Protein AF-A0A8T5J6I6-F1 (afdb_monomer)

Sequence (85 aa):
MIPVSLYGADEAELDRFFSVLPELVSNAYEDRPYQETLFSISGDNVIRHIEIADAWAKQTPFAWPEDVLMEVDMAIQTVKYPDVG

Structure (mmCIF, N/CA/C/O backbone):
data_AF-A0A8T5J6I6-F1
#
_entry.id   AF-A0A8T5J6I6-F1
#
loop_
_atom_site.group_PDB
_atom_site.id
_atom_site.type_symbol
_atom_site.label_atom_id
_atom_site.label_alt_id
_atom_site.label_comp_id
_atom_site.label_asym_id
_atom_site.label_entity_id
_atom_site.label_seq_id
_atom_site.pdbx_PDB_ins_code
_atom_site.Cartn_x
_atom_site.Cartn_y
_atom_site.Cartn_z
_atom_site.occupancy
_atom_site.B_iso_or_equiv
_atom_site.auth_seq_id
_atom_site.auth_comp_id
_atom_site.auth_asym_id
_atom_site.auth_atom_id
_atom_site.pdbx_PDB_model_num
ATOM 1 N N . MET A 1 1 ? 29.863 -1.442 -18.417 1.00 53.09 1 MET A N 1
ATOM 2 C CA . MET A 1 1 ? 28.582 -2.012 -17.952 1.00 53.09 1 MET A CA 1
ATOM 3 C C . MET A 1 1 ? 28.892 -3.416 -17.460 1.00 53.09 1 MET A C 1
ATOM 5 O O . MET A 1 1 ? 29.542 -4.141 -18.202 1.00 53.09 1 MET A O 1
ATOM 9 N N . ILE A 1 2 ? 28.587 -3.745 -16.203 1.00 54.16 2 ILE A N 1
ATOM 10 C CA . ILE A 1 2 ? 28.832 -5.091 -15.656 1.00 54.16 2 ILE A CA 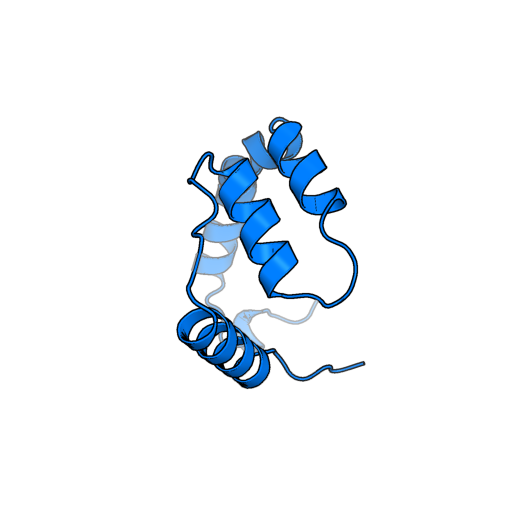1
ATOM 11 C C . ILE A 1 2 ? 27.688 -6.006 -16.131 1.00 54.16 2 ILE A C 1
ATOM 13 O O . ILE A 1 2 ? 26.542 -5.561 -16.068 1.00 54.16 2 ILE A O 1
ATOM 17 N N . PRO A 1 3 ? 27.960 -7.232 -16.618 1.00 64.44 3 PRO A N 1
ATOM 18 C CA . PRO A 1 3 ? 26.917 -8.155 -17.067 1.00 64.44 3 PRO A CA 1
ATOM 19 C C . PRO A 1 3 ? 25.940 -8.504 -15.940 1.00 64.44 3 PRO A C 1
ATOM 21 O O . PRO A 1 3 ? 26.362 -8.926 -14.863 1.00 64.44 3 PRO A O 1
ATOM 24 N N . VAL A 1 4 ? 24.637 -8.357 -16.194 1.00 60.72 4 VAL A N 1
ATOM 25 C CA . VAL A 1 4 ? 23.572 -8.598 -15.199 1.00 60.72 4 VAL A CA 1
ATOM 26 C C . VAL A 1 4 ? 23.506 -10.075 -14.779 1.00 60.72 4 VAL A C 1
ATOM 28 O O . VAL A 1 4 ? 23.134 -10.396 -13.652 1.00 60.72 4 VAL A O 1
ATOM 31 N N . SER A 1 5 ? 23.998 -10.968 -15.637 1.00 61.06 5 SER A N 1
ATOM 32 C CA . SER A 1 5 ? 24.164 -12.399 -15.370 1.00 61.06 5 SER A CA 1
ATOM 33 C C . SER A 1 5 ? 25.042 -12.712 -14.151 1.00 61.06 5 SER A C 1
ATOM 35 O O . SER A 1 5 ? 24.857 -13.747 -13.514 1.00 61.06 5 SER A O 1
ATOM 37 N N . LEU A 1 6 ? 25.949 -11.807 -13.756 1.00 63.28 6 LEU A N 1
ATOM 38 C CA . LEU A 1 6 ? 26.757 -11.955 -12.537 1.00 63.28 6 LEU A CA 1
ATOM 39 C C . LEU A 1 6 ? 25.945 -11.787 -11.242 1.00 63.28 6 LEU A C 1
ATOM 41 O O . LEU A 1 6 ? 26.424 -12.174 -10.179 1.00 63.28 6 LEU A O 1
ATOM 45 N N . TYR A 1 7 ? 24.725 -11.254 -11.326 1.00 69.38 7 TYR A N 1
ATOM 46 C CA . TYR A 1 7 ? 23.797 -11.098 -10.201 1.00 69.38 7 TYR A CA 1
ATOM 47 C C . TYR A 1 7 ? 22.726 -12.199 -10.153 1.00 69.38 7 TYR A C 1
ATOM 49 O O . TYR A 1 7 ? 21.794 -12.113 -9.359 1.00 69.38 7 TYR A O 1
ATOM 57 N N . GLY A 1 8 ? 22.849 -13.239 -10.988 1.00 70.94 8 GLY A N 1
ATOM 58 C CA . GLY A 1 8 ? 21.911 -14.365 -11.022 1.00 70.94 8 GLY A CA 1
ATOM 59 C C . GLY A 1 8 ? 20.588 -14.075 -11.735 1.00 70.94 8 GLY A C 1
ATOM 60 O O . GLY A 1 8 ? 19.661 -14.869 -11.613 1.00 70.94 8 GLY A O 1
ATOM 61 N N . ALA A 1 9 ? 20.491 -12.965 -12.472 1.00 69.25 9 ALA A N 1
ATOM 62 C CA . ALA A 1 9 ? 19.318 -12.650 -13.279 1.00 69.25 9 ALA A CA 1
ATOM 63 C C . ALA A 1 9 ? 19.467 -13.203 -14.706 1.00 69.25 9 ALA A C 1
ATOM 65 O O . ALA A 1 9 ? 20.529 -13.066 -15.323 1.00 69.25 9 ALA A O 1
ATOM 66 N N . ASP A 1 10 ? 18.401 -13.816 -15.224 1.00 80.94 10 ASP A N 1
ATOM 67 C CA . ASP A 1 10 ? 18.327 -14.284 -16.608 1.00 80.94 10 ASP A CA 1
ATOM 68 C C . ASP A 1 10 ? 18.175 -13.080 -17.549 1.00 80.94 10 ASP A C 1
ATOM 70 O O . ASP A 1 10 ? 17.217 -12.313 -17.461 1.00 80.94 10 ASP A O 1
ATOM 74 N N . GLU A 1 11 ? 19.145 -12.907 -18.446 1.00 79.00 11 GLU A N 1
ATOM 75 C CA . GLU A 1 11 ? 19.218 -11.780 -19.378 1.00 79.00 11 GLU A CA 1
ATOM 76 C C . GLU A 1 11 ? 18.013 -11.732 -20.331 1.00 79.00 11 GLU A C 1
ATOM 78 O O . GLU A 1 11 ? 17.506 -10.653 -20.631 1.00 79.00 11 GLU A O 1
ATOM 83 N N . ALA A 1 12 ? 17.484 -12.889 -20.739 1.00 82.62 12 ALA A N 1
ATOM 84 C CA . ALA A 1 12 ? 16.319 -12.969 -21.613 1.00 82.62 12 ALA A CA 1
ATOM 85 C C . ALA A 1 12 ? 15.007 -12.670 -20.872 1.00 82.62 12 ALA A C 1
ATOM 87 O O . ALA A 1 12 ? 14.072 -12.136 -21.477 1.00 82.62 12 ALA A O 1
ATOM 88 N N . GLU A 1 13 ? 14.910 -13.006 -19.583 1.00 79.38 13 GLU A N 1
ATOM 89 C CA . GLU A 1 13 ? 13.779 -12.579 -18.748 1.00 79.38 13 GLU A CA 1
ATOM 90 C C . GLU A 1 13 ? 13.835 -11.082 -18.457 1.00 79.38 13 GLU A C 1
ATOM 92 O O . GLU A 1 13 ? 12.801 -10.413 -18.506 1.00 79.38 13 GLU A O 1
ATOM 97 N N . LEU A 1 14 ? 15.034 -10.545 -18.224 1.00 79.81 14 LEU A N 1
ATOM 98 C CA . LEU A 1 14 ? 15.255 -9.120 -18.001 1.00 79.81 14 LEU A CA 1
ATOM 99 C C . LEU A 1 14 ? 14.856 -8.297 -19.230 1.00 79.81 14 LEU A C 1
ATOM 101 O O . LEU A 1 14 ? 14.102 -7.334 -19.105 1.00 79.81 14 LEU A O 1
ATOM 105 N N . ASP A 1 15 ? 15.310 -8.701 -20.418 1.00 81.75 15 ASP A N 1
ATOM 106 C CA . ASP A 1 15 ? 14.968 -8.028 -21.674 1.00 81.75 15 ASP A CA 1
ATOM 107 C C . ASP A 1 15 ? 13.463 -8.085 -21.945 1.00 81.75 15 ASP A C 1
ATOM 109 O O . ASP A 1 15 ? 12.859 -7.081 -22.333 1.00 81.75 15 ASP A O 1
ATOM 113 N N . ARG A 1 16 ? 12.817 -9.229 -21.674 1.00 84.62 16 ARG A N 1
ATOM 114 C CA . ARG A 1 16 ? 11.352 -9.316 -21.753 1.00 84.62 16 ARG A CA 1
ATOM 115 C C . ARG A 1 16 ? 10.687 -8.368 -20.773 1.00 84.62 16 ARG A C 1
ATOM 117 O O . ARG A 1 16 ? 9.807 -7.621 -21.193 1.00 84.62 16 ARG A O 1
ATOM 124 N N . PHE A 1 17 ? 11.107 -8.369 -19.512 1.00 80.00 17 PHE A N 1
ATOM 125 C CA . PHE A 1 17 ? 10.572 -7.485 -18.483 1.00 80.00 17 PHE A CA 1
ATOM 126 C C . PHE A 1 17 ? 10.694 -6.013 -18.890 1.00 80.00 17 PHE A C 1
ATOM 128 O O . PHE A 1 17 ? 9.697 -5.296 -18.878 1.00 80.00 17 PHE A O 1
ATOM 13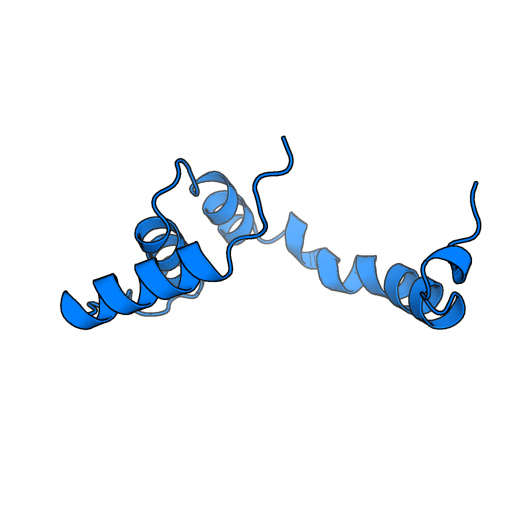5 N N . PHE A 1 18 ? 11.867 -5.572 -19.347 1.00 81.25 18 PHE A N 1
ATOM 136 C CA . PHE A 1 18 ? 12.077 -4.196 -19.802 1.00 81.25 18 PHE A CA 1
ATOM 137 C C . PHE A 1 18 ? 11.312 -3.853 -21.084 1.00 81.25 18 PHE A C 1
ATOM 139 O O . PHE A 1 18 ? 10.940 -2.695 -21.262 1.00 81.25 18 PHE A O 1
ATOM 146 N N . SER A 1 19 ? 11.028 -4.830 -21.951 1.00 85.44 19 SER A N 1
ATOM 147 C CA . SER A 1 19 ? 10.195 -4.616 -23.142 1.00 85.44 19 SER A CA 1
ATOM 148 C C . SER A 1 19 ? 8.718 -4.373 -22.813 1.00 85.44 19 SER A C 1
ATOM 150 O O . SER A 1 19 ? 8.073 -3.581 -23.495 1.00 85.44 19 SER A O 1
ATOM 152 N N . VAL A 1 20 ? 8.196 -5.003 -21.752 1.00 85.31 20 VAL A N 1
ATOM 153 C CA . VAL A 1 20 ? 6.789 -4.864 -21.321 1.00 85.31 20 VAL A CA 1
ATOM 154 C C . VAL A 1 20 ? 6.595 -3.807 -20.233 1.00 85.31 20 VAL A C 1
ATOM 156 O O . VAL A 1 20 ? 5.479 -3.337 -20.019 1.00 85.31 20 VAL A O 1
ATOM 159 N N . LEU A 1 21 ? 7.676 -3.396 -19.562 1.00 77.44 21 LEU A N 1
ATOM 160 C CA . LEU A 1 21 ? 7.665 -2.375 -18.515 1.00 77.44 21 LEU A CA 1
ATOM 161 C C . LEU A 1 21 ? 6.928 -1.092 -18.939 1.00 77.44 21 LEU A C 1
ATOM 163 O O . LEU A 1 21 ? 6.109 -0.631 -18.148 1.00 77.44 21 LEU A O 1
ATOM 167 N N . PRO A 1 22 ? 7.133 -0.525 -20.150 1.00 78.00 22 PRO A N 1
ATOM 168 C CA . PRO A 1 22 ? 6.460 0.705 -20.561 1.00 78.00 22 PRO A CA 1
ATOM 169 C C . PRO A 1 22 ? 4.936 0.580 -20.610 1.00 78.00 22 PRO A C 1
ATOM 171 O O . PRO A 1 22 ? 4.256 1.549 -20.301 1.00 78.00 22 PRO A O 1
ATOM 174 N N . GLU A 1 23 ? 4.402 -0.591 -20.966 1.00 80.69 23 GLU A N 1
ATOM 175 C CA . GLU A 1 23 ? 2.957 -0.861 -20.970 1.00 80.69 23 GLU A CA 1
ATOM 176 C C . GLU A 1 23 ? 2.424 -1.107 -19.554 1.00 80.69 23 GLU A C 1
ATOM 178 O O . GLU A 1 23 ? 1.323 -0.679 -19.222 1.00 80.69 23 GLU A O 1
ATOM 183 N N . LEU A 1 24 ? 3.219 -1.740 -18.685 1.00 71.19 24 LEU A N 1
ATOM 184 C CA . LEU A 1 24 ? 2.869 -1.928 -17.272 1.00 71.19 24 LEU A CA 1
ATOM 185 C C . LEU A 1 24 ? 2.798 -0.605 -16.499 1.00 71.19 24 LEU A C 1
ATOM 187 O O . LEU A 1 24 ? 2.068 -0.514 -15.515 1.00 71.19 24 LEU A O 1
ATOM 191 N N . VAL A 1 25 ? 3.554 0.409 -16.931 1.00 65.38 25 VAL A N 1
ATOM 192 C C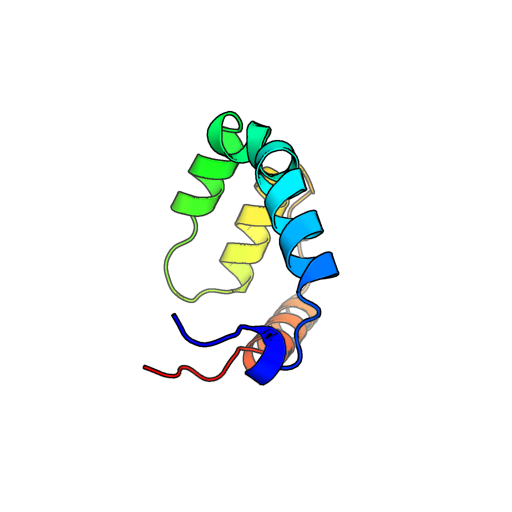A . VAL A 1 25 ? 3.603 1.738 -16.297 1.00 65.38 25 VAL A CA 1
ATOM 193 C C . VAL A 1 25 ? 2.971 2.837 -17.153 1.00 65.38 25 VAL A C 1
ATOM 195 O O . VAL A 1 25 ? 3.035 4.008 -16.779 1.00 65.38 25 VAL A O 1
ATOM 198 N N . SER A 1 26 ? 2.344 2.499 -18.286 1.00 68.00 26 SER A N 1
ATOM 199 C CA . SER A 1 26 ? 1.804 3.493 -19.228 1.00 68.00 26 SER A CA 1
ATOM 200 C C . SER A 1 26 ? 0.704 4.349 -18.601 1.00 68.00 26 SER A C 1
ATOM 202 O O . SER A 1 26 ? 0.553 5.517 -18.936 1.00 68.00 26 SER A O 1
ATOM 204 N N . ASN A 1 27 ? -0.037 3.780 -17.653 1.00 63.75 27 ASN A N 1
ATOM 205 C CA . ASN A 1 27 ? -1.070 4.448 -16.865 1.00 63.75 27 ASN A CA 1
ATOM 206 C C . ASN A 1 27 ? -0.540 5.071 -15.561 1.00 63.75 27 ASN A C 1
ATOM 208 O O . ASN A 1 27 ? -1.234 5.892 -14.968 1.00 63.75 27 ASN A O 1
ATOM 212 N N . ALA A 1 28 ? 0.680 4.745 -15.121 1.00 58.78 28 ALA A N 1
ATOM 213 C CA . ALA A 1 28 ? 1.242 5.248 -13.864 1.00 58.78 28 ALA A CA 1
ATOM 214 C C . ALA A 1 28 ? 1.434 6.775 -13.879 1.00 58.78 28 ALA A C 1
ATOM 216 O O . ALA A 1 28 ? 1.419 7.424 -12.830 1.00 58.78 28 ALA A O 1
ATOM 217 N N . TYR A 1 29 ? 1.589 7.359 -15.075 1.00 58.25 29 TYR A N 1
ATOM 218 C CA . TYR A 1 29 ? 1.682 8.806 -15.244 1.00 58.25 29 TYR A CA 1
ATOM 219 C C . TYR A 1 29 ? 0.340 9.511 -15.498 1.00 58.25 29 TYR A C 1
ATOM 221 O O . TYR A 1 29 ? 0.239 10.719 -15.276 1.00 58.25 29 TYR A O 1
ATOM 229 N N . GLU A 1 30 ? -0.682 8.769 -15.928 1.00 61.72 30 GLU A N 1
ATOM 230 C CA . GLU A 1 30 ? -2.026 9.285 -16.229 1.00 61.72 30 GLU A CA 1
ATOM 231 C C . GLU A 1 30 ? -2.999 9.134 -15.050 1.00 61.72 30 GLU A C 1
ATOM 233 O O . GLU A 1 30 ? -3.981 9.875 -14.957 1.00 61.72 30 GLU A O 1
ATOM 238 N N . ASP A 1 31 ? -2.706 8.238 -14.106 1.00 70.56 31 ASP A N 1
ATOM 239 C CA . ASP A 1 31 ? -3.442 8.091 -12.853 1.00 70.56 31 ASP A CA 1
ATOM 240 C C . ASP A 1 31 ? -3.011 9.180 -11.857 1.00 70.56 31 ASP A C 1
ATOM 242 O O . ASP A 1 31 ? -2.286 8.961 -10.885 1.00 70.56 31 ASP A O 1
ATOM 246 N N . ARG A 1 32 ? -3.439 10.416 -12.144 1.00 72.12 32 ARG A N 1
ATOM 247 C CA . ARG A 1 32 ? -3.254 11.570 -11.254 1.00 72.12 32 ARG A CA 1
ATOM 248 C C . ARG A 1 32 ? -3.706 11.265 -9.812 1.00 72.12 32 ARG A C 1
ATOM 250 O O . ARG A 1 32 ? -2.958 11.625 -8.907 1.00 72.12 32 ARG A O 1
ATOM 257 N N . PRO A 1 33 ? -4.844 10.584 -9.565 1.00 75.81 33 PRO A N 1
ATOM 258 C CA . PRO A 1 33 ? -5.206 10.139 -8.220 1.00 75.81 33 PRO A CA 1
ATOM 259 C C . PRO A 1 33 ? -4.136 9.269 -7.551 1.00 75.81 33 PRO A C 1
ATOM 261 O O . PRO A 1 33 ? -3.783 9.532 -6.407 1.00 75.81 33 PRO A O 1
ATOM 264 N N . TYR A 1 34 ? -3.574 8.283 -8.256 1.00 75.81 34 TYR A N 1
ATOM 265 C CA . TYR A 1 34 ? -2.480 7.453 -7.735 1.00 75.81 34 TYR A CA 1
ATOM 266 C C . TYR A 1 34 ? -1.230 8.271 -7.398 1.00 75.81 34 TYR A C 1
ATOM 268 O O . TYR A 1 34 ? -0.641 8.098 -6.331 1.00 75.81 34 TYR A O 1
ATOM 276 N N . GLN A 1 35 ? -0.850 9.211 -8.264 1.00 75.81 35 GLN A N 1
ATOM 277 C CA . GLN A 1 35 ? 0.282 10.103 -8.000 1.00 75.81 35 GLN A CA 1
ATOM 278 C C . GLN A 1 35 ? 0.057 10.966 -6.759 1.00 75.81 35 GLN A C 1
ATOM 280 O O . GLN A 1 35 ? 0.931 11.054 -5.900 1.00 75.81 35 GLN A O 1
ATOM 285 N N . GLU A 1 36 ? -1.113 11.595 -6.649 1.00 81.06 36 GLU A N 1
ATOM 286 C CA . GLU A 1 36 ? -1.481 12.420 -5.497 1.00 81.06 36 GLU A CA 1
ATOM 287 C C . GLU A 1 36 ? -1.464 11.598 -4.200 1.00 81.06 36 GLU A C 1
ATOM 289 O O . GLU A 1 36 ? -0.954 12.068 -3.181 1.00 81.06 36 GLU A O 1
ATOM 294 N N . THR A 1 37 ? -1.928 10.346 -4.248 1.00 83.94 37 THR A N 1
ATOM 295 C CA . THR A 1 37 ? -1.844 9.397 -3.132 1.00 83.94 37 THR A CA 1
ATOM 296 C C . THR A 1 37 ? -0.395 9.095 -2.756 1.00 83.94 37 THR A C 1
ATOM 298 O O . THR A 1 37 ? -0.050 9.231 -1.582 1.00 83.94 37 THR A O 1
ATOM 301 N N . LEU A 1 38 ? 0.475 8.765 -3.716 1.00 78.38 38 LEU A N 1
ATOM 302 C CA . LEU A 1 38 ? 1.895 8.509 -3.445 1.00 78.38 38 LEU A CA 1
ATOM 303 C C . LEU A 1 38 ? 2.590 9.712 -2.797 1.00 78.38 38 LEU A C 1
ATOM 305 O O . LEU A 1 38 ? 3.329 9.542 -1.832 1.00 78.38 38 LEU A O 1
ATOM 309 N N . PHE A 1 39 ? 2.330 10.930 -3.279 1.00 80.12 39 PHE A N 1
ATOM 310 C CA . PHE A 1 39 ? 2.909 12.147 -2.699 1.00 80.12 39 PHE A CA 1
ATOM 311 C C . PHE A 1 39 ? 2.292 12.540 -1.349 1.00 80.12 39 PHE A C 1
ATOM 313 O O . PHE A 1 39 ? 2.892 13.319 -0.609 1.00 80.12 39 PHE A O 1
ATOM 320 N N . SER A 1 40 ? 1.111 12.018 -1.008 1.00 82.19 40 SER A N 1
ATOM 321 C CA . SER A 1 40 ? 0.488 12.240 0.303 1.00 82.19 40 SER A C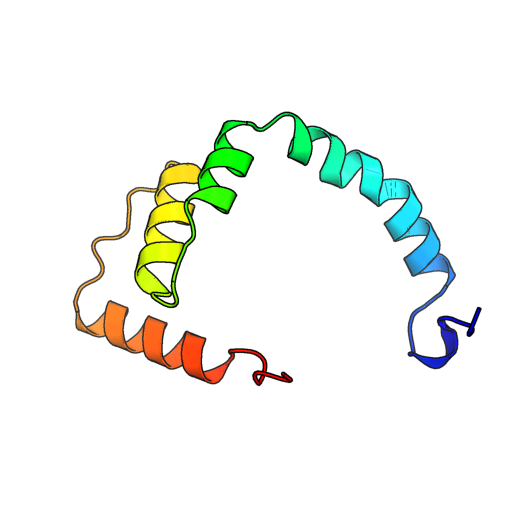A 1
ATOM 322 C C . SER A 1 40 ? 1.100 11.375 1.415 1.00 82.19 40 SER A C 1
ATOM 324 O O . SER A 1 40 ? 1.006 11.731 2.596 1.00 82.19 40 SER A O 1
ATOM 326 N N . ILE A 1 41 ? 1.767 10.274 1.047 1.00 83.12 41 ILE A N 1
ATOM 327 C CA . ILE A 1 41 ? 2.518 9.422 1.971 1.00 83.12 41 ILE A CA 1
ATOM 328 C C . ILE A 1 41 ? 3.730 10.210 2.477 1.00 83.12 41 ILE A C 1
ATOM 330 O O . ILE A 1 41 ? 4.621 10.592 1.723 1.00 83.12 41 ILE A O 1
ATOM 334 N N . SER A 1 42 ? 3.753 10.480 3.779 1.00 77.25 42 SER A N 1
ATOM 335 C CA . SER A 1 42 ? 4.819 11.229 4.445 1.00 77.25 42 SER A CA 1
ATOM 336 C C . SER A 1 42 ? 5.031 10.722 5.873 1.00 77.25 42 SER A C 1
ATOM 338 O O . SER A 1 42 ? 4.106 10.200 6.504 1.00 77.25 42 SER A O 1
ATOM 340 N N . GLY A 1 43 ? 6.257 10.871 6.384 1.00 79.00 43 GLY A N 1
ATOM 341 C CA . GLY A 1 43 ? 6.663 10.357 7.698 1.00 79.00 43 GLY A CA 1
ATOM 342 C C . GLY A 1 43 ? 6.712 8.826 7.769 1.00 79.00 43 GLY A C 1
ATOM 343 O O . GLY A 1 43 ? 6.549 8.150 6.761 1.00 79.00 43 GLY A O 1
ATOM 344 N N . ASP A 1 44 ? 6.907 8.288 8.974 1.00 78.19 44 ASP A N 1
ATOM 345 C CA . ASP A 1 44 ? 7.178 6.855 9.198 1.00 78.19 44 ASP A CA 1
ATOM 346 C C . ASP A 1 44 ? 5.989 6.062 9.769 1.00 78.19 44 ASP A C 1
ATOM 348 O O . ASP A 1 44 ? 6.147 4.927 10.217 1.00 78.19 44 ASP A O 1
ATOM 352 N N . ASN A 1 45 ? 4.787 6.648 9.794 1.00 84.62 45 ASN A N 1
ATOM 353 C CA . ASN A 1 45 ? 3.606 5.965 10.320 1.00 84.62 45 ASN A CA 1
ATOM 354 C C . ASN A 1 45 ? 3.021 5.008 9.270 1.00 84.62 45 ASN A C 1
ATOM 356 O O . ASN A 1 45 ? 2.228 5.410 8.419 1.00 84.62 45 ASN A O 1
ATOM 360 N N . VAL A 1 46 ? 3.398 3.737 9.385 1.00 83.62 46 VAL A N 1
ATOM 361 C CA . VAL A 1 46 ? 2.995 2.643 8.493 1.00 83.62 46 VAL A CA 1
ATOM 362 C C . VAL A 1 46 ? 1.477 2.481 8.418 1.00 83.62 46 VAL A C 1
ATOM 364 O O . VAL A 1 46 ? 0.931 2.344 7.327 1.00 83.62 46 VAL A O 1
ATOM 367 N N . ILE A 1 47 ? 0.775 2.550 9.551 1.00 85.38 47 ILE A N 1
ATOM 368 C CA . ILE A 1 47 ? -0.689 2.417 9.588 1.00 85.38 47 ILE A CA 1
ATOM 369 C C . ILE A 1 47 ? -1.351 3.519 8.763 1.00 85.38 47 ILE A C 1
ATOM 371 O O . ILE A 1 47 ? -2.222 3.250 7.940 1.00 85.38 47 ILE A O 1
ATOM 375 N N . ARG A 1 48 ? -0.875 4.758 8.902 1.00 85.31 48 ARG A N 1
ATOM 376 C CA . ARG A 1 48 ? -1.366 5.888 8.107 1.00 85.31 48 ARG A CA 1
ATOM 377 C C . ARG A 1 48 ? -1.103 5.700 6.612 1.00 85.31 48 ARG A C 1
ATOM 379 O O . ARG A 1 48 ? -1.888 6.162 5.790 1.00 85.31 48 ARG A O 1
ATOM 386 N N . HIS A 1 49 ? -0.002 5.049 6.237 1.00 86.62 49 HIS A N 1
ATOM 387 C CA . HIS A 1 49 ? 0.285 4.737 4.833 1.00 86.62 49 HIS A CA 1
ATOM 388 C C . HIS A 1 49 ? -0.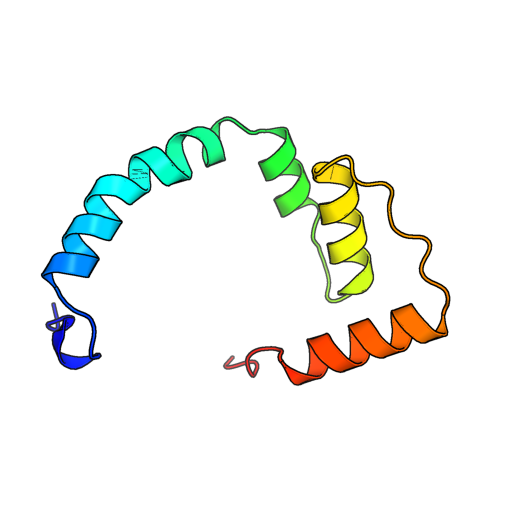701 3.705 4.277 1.00 86.62 49 HIS A C 1
ATOM 390 O O . HIS A 1 49 ? -1.164 3.868 3.149 1.00 86.62 49 HIS A O 1
ATOM 396 N N . ILE A 1 50 ? -1.068 2.698 5.077 1.00 84.81 50 ILE A N 1
ATOM 397 C CA . ILE A 1 50 ? -2.099 1.707 4.727 1.00 84.81 50 ILE A CA 1
ATOM 398 C C . ILE A 1 50 ? -3.457 2.394 4.545 1.00 84.81 50 ILE A C 1
ATOM 400 O O . ILE A 1 50 ? -4.107 2.183 3.528 1.00 84.81 50 ILE A O 1
ATOM 404 N N . GLU A 1 51 ? -3.851 3.290 5.455 1.00 85.06 51 GLU A N 1
ATOM 405 C CA . GLU A 1 51 ? -5.104 4.055 5.335 1.00 85.06 51 GLU A CA 1
ATOM 406 C C . GLU A 1 51 ? -5.171 4.878 4.037 1.00 85.06 51 GLU A C 1
ATOM 408 O O . GLU A 1 51 ? -6.210 4.932 3.375 1.00 85.06 51 GLU A O 1
ATOM 413 N N . ILE A 1 52 ? -4.059 5.519 3.662 1.00 85.19 52 ILE A N 1
ATOM 414 C CA . ILE A 1 52 ? -3.940 6.295 2.420 1.00 85.19 52 ILE A CA 1
ATOM 415 C C . ILE A 1 52 ? -4.097 5.383 1.190 1.00 85.19 52 ILE A C 1
ATOM 417 O O . ILE A 1 52 ? -4.797 5.747 0.240 1.00 85.19 52 ILE A O 1
ATOM 421 N N . ALA A 1 53 ? -3.481 4.197 1.210 1.00 84.88 53 ALA A N 1
ATOM 422 C CA . ALA A 1 53 ? -3.576 3.215 0.130 1.00 84.88 53 ALA A CA 1
ATOM 423 C C . ALA A 1 53 ? -4.992 2.623 -0.001 1.00 84.88 53 ALA A C 1
ATOM 425 O O . ALA A 1 53 ? -5.523 2.543 -1.113 1.00 84.88 53 ALA A O 1
ATOM 426 N N . ASP A 1 54 ? -5.633 2.281 1.119 1.00 84.56 54 ASP A N 1
ATOM 427 C CA . ASP A 1 54 ? -7.013 1.784 1.160 1.00 84.56 54 ASP A CA 1
ATOM 428 C C . ASP A 1 54 ? -7.987 2.821 0.592 1.00 84.56 54 ASP A C 1
ATOM 430 O O . ASP A 1 54 ? -8.825 2.502 -0.260 1.00 84.56 54 ASP A O 1
ATOM 434 N N . ALA A 1 55 ? -7.835 4.086 1.000 1.00 83.81 55 ALA A N 1
ATOM 435 C CA . ALA A 1 55 ? -8.651 5.189 0.509 1.00 83.81 55 ALA A CA 1
ATOM 436 C C . ALA A 1 55 ? -8.513 5.381 -1.011 1.00 83.81 55 ALA A C 1
ATOM 438 O O . ALA A 1 55 ? -9.521 5.569 -1.700 1.00 83.81 55 ALA A O 1
ATOM 439 N N . TRP A 1 56 ? -7.293 5.287 -1.553 1.00 84.50 56 TRP A N 1
ATOM 440 C CA . TRP A 1 56 ? -7.056 5.337 -3.000 1.00 84.50 56 TRP A CA 1
ATOM 441 C C . TRP A 1 56 ? -7.725 4.174 -3.738 1.00 84.50 56 TRP A C 1
ATOM 443 O O . TRP A 1 56 ? -8.418 4.385 -4.737 1.00 84.50 56 TRP A O 1
ATOM 453 N N . ALA A 1 57 ? -7.609 2.958 -3.202 1.00 84.38 57 ALA A N 1
ATOM 454 C CA . ALA A 1 57 ? -8.228 1.762 -3.767 1.00 84.38 57 ALA A CA 1
ATOM 455 C C . ALA A 1 57 ? -9.764 1.743 -3.625 1.00 84.38 57 ALA A C 1
ATOM 457 O O . ALA A 1 57 ? -10.411 0.783 -4.055 1.00 84.38 57 ALA A O 1
ATOM 458 N N . LYS A 1 58 ? -10.364 2.785 -3.023 1.00 81.75 58 LYS A N 1
ATOM 459 C CA . LYS A 1 58 ? -11.782 2.848 -2.625 1.00 81.75 58 LYS A CA 1
ATOM 460 C C . LYS A 1 58 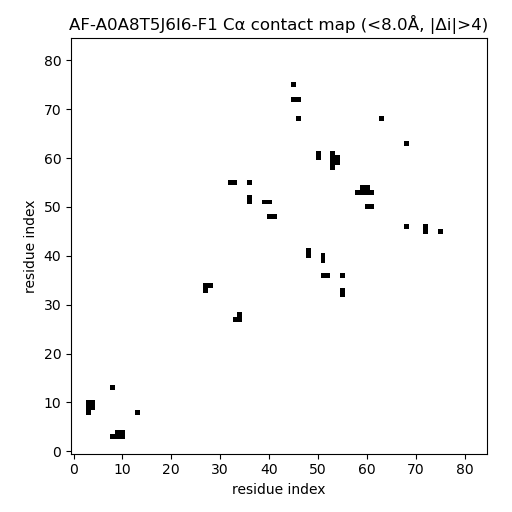? -12.192 1.659 -1.759 1.00 81.75 58 LYS A C 1
ATOM 462 O O . LYS A 1 58 ? -13.360 1.265 -1.743 1.00 81.75 58 LYS A O 1
ATOM 467 N N . GLN A 1 59 ? -11.229 1.086 -1.048 1.00 76.19 59 GLN A N 1
ATOM 468 C CA . GLN A 1 59 ? -11.494 0.135 0.007 1.00 76.19 59 GLN A CA 1
ATOM 469 C C . GLN A 1 59 ? -11.879 0.941 1.240 1.00 76.19 59 GLN A C 1
ATOM 471 O O . GLN A 1 59 ? -11.423 2.065 1.454 1.00 76.19 59 GLN A O 1
ATOM 476 N N . THR A 1 60 ? -12.830 0.426 2.008 1.00 65.06 60 THR A N 1
ATOM 477 C CA . THR A 1 60 ? -13.213 1.100 3.246 1.00 65.06 60 THR A CA 1
ATOM 478 C C . THR A 1 60 ? -12.009 0.996 4.176 1.00 65.06 60 THR A C 1
ATOM 480 O O . THR A 1 60 ? -11.596 -0.142 4.404 1.00 65.06 60 THR A O 1
ATOM 483 N N . PRO A 1 61 ? -11.445 2.113 4.684 1.00 60.16 61 PRO A N 1
ATOM 484 C CA . PRO A 1 61 ? -10.330 2.049 5.615 1.00 60.16 61 PRO A CA 1
ATOM 485 C C . PRO A 1 61 ? -10.759 1.140 6.747 1.00 60.16 61 PRO A C 1
ATOM 487 O O . PRO A 1 61 ? -11.795 1.368 7.388 1.00 60.16 61 PRO A O 1
ATOM 490 N N . PHE A 1 62 ? -10.042 0.036 6.881 1.00 64.88 62 PHE A N 1
ATOM 491 C CA . PHE A 1 62 ? -10.420 -1.002 7.807 1.00 64.88 62 PHE A CA 1
ATOM 492 C C . PHE A 1 62 ? -10.289 -0.388 9.201 1.00 64.88 62 PHE A C 1
ATOM 494 O O . PHE A 1 62 ? -9.191 -0.068 9.648 1.00 64.88 62 PHE A O 1
ATOM 501 N N . ALA A 1 63 ? -11.415 -0.164 9.881 1.00 69.25 63 ALA A N 1
ATOM 502 C CA . ALA A 1 63 ? -11.4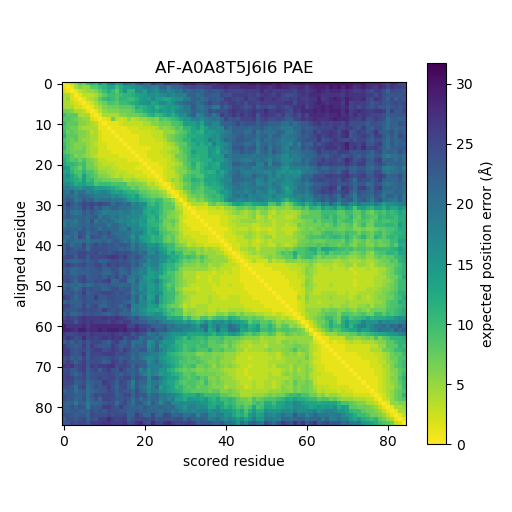24 0.191 11.292 1.00 69.25 63 ALA A CA 1
ATOM 503 C C . ALA A 1 63 ? -10.949 -1.040 12.079 1.00 69.25 63 ALA A C 1
ATOM 505 O O . ALA A 1 63 ? -11.753 -1.779 12.651 1.00 69.25 63 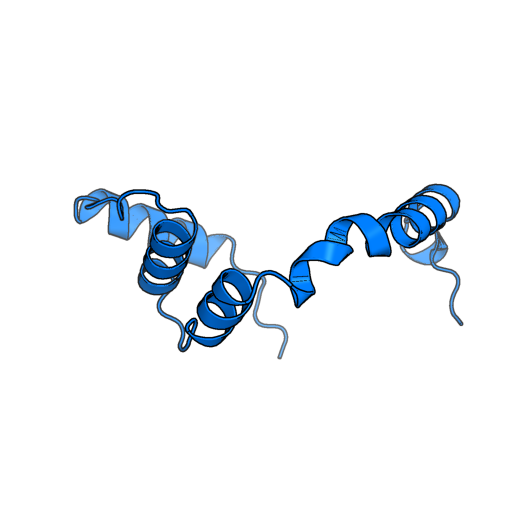ALA A O 1
ATOM 506 N N . TRP A 1 64 ? -9.651 -1.328 11.995 1.00 82.06 64 TRP A N 1
ATOM 507 C CA . TRP A 1 64 ? -9.026 -2.426 12.701 1.00 82.06 64 TRP A CA 1
ATOM 508 C C . TRP A 1 64 ? -9.112 -2.137 14.197 1.00 82.06 64 TRP A C 1
ATOM 510 O O . TRP A 1 64 ? -8.827 -1.013 14.626 1.00 82.06 64 TRP A O 1
ATOM 520 N N . PRO A 1 65 ? -9.525 -3.123 15.004 1.00 87.12 65 PRO A N 1
ATOM 521 C CA . PRO A 1 65 ? -9.390 -2.997 16.438 1.00 87.12 65 PRO A CA 1
ATOM 522 C C . PRO A 1 65 ? -7.901 -2.904 16.821 1.00 87.12 65 PRO A C 1
ATOM 524 O O . PRO A 1 65 ? -7.006 -3.261 16.053 1.00 87.12 65 PRO A O 1
ATOM 527 N N . GLU A 1 66 ? -7.639 -2.327 17.993 1.00 85.25 66 GLU A N 1
ATOM 528 C CA . GLU A 1 66 ? -6.293 -1.933 18.439 1.00 85.25 66 GLU A CA 1
ATOM 529 C C . GLU A 1 66 ? -5.299 -3.106 18.488 1.00 85.25 66 GLU A C 1
ATOM 531 O O . GLU A 1 66 ? -4.116 -2.939 18.199 1.00 85.25 66 GLU A O 1
ATOM 536 N N . ASP A 1 67 ? -5.792 -4.306 18.789 1.00 88.56 67 ASP A N 1
ATOM 537 C CA . ASP A 1 67 ? -5.027 -5.551 18.775 1.00 88.56 67 ASP A CA 1
ATOM 538 C C . ASP A 1 67 ? -4.500 -5.899 17.375 1.00 88.56 67 ASP A C 1
ATOM 540 O O . ASP A 1 67 ? -3.313 -6.192 17.220 1.00 88.56 67 ASP A O 1
ATOM 544 N N . VAL A 1 68 ? -5.351 -5.791 16.353 1.00 86.25 68 VAL A N 1
ATOM 545 C CA . VAL A 1 68 ? -4.985 -6.027 14.949 1.00 86.25 68 VAL A CA 1
ATOM 546 C C . VAL A 1 68 ? -4.024 -4.950 14.446 1.00 86.25 68 VAL A C 1
ATOM 548 O O . VAL A 1 68 ? -3.043 -5.268 13.776 1.00 86.25 68 VAL A O 1
ATOM 551 N N . LEU A 1 69 ? -4.258 -3.680 14.801 1.00 86.31 69 LEU A N 1
ATOM 552 C CA . LEU A 1 69 ? -3.353 -2.576 14.454 1.00 86.31 69 LEU A CA 1
ATOM 553 C C . LEU A 1 69 ? -1.936 -2.819 14.979 1.00 86.31 69 LEU A C 1
ATOM 555 O O . LEU A 1 69 ? -0.961 -2.660 14.244 1.00 86.31 69 LEU A O 1
ATOM 559 N N . MET A 1 70 ? -1.831 -3.230 16.243 1.00 85.38 70 MET A N 1
ATOM 560 C CA . MET A 1 70 ? -0.555 -3.504 16.894 1.00 85.38 70 MET A CA 1
ATOM 561 C C . MET A 1 70 ? 0.170 -4.692 16.249 1.00 85.38 70 MET A C 1
ATOM 563 O O . MET A 1 70 ? 1.380 -4.629 16.040 1.00 85.38 70 MET A O 1
ATOM 567 N N . GLU A 1 71 ? -0.546 -5.765 15.905 1.00 87.38 71 GLU A N 1
ATOM 568 C CA . GLU A 1 71 ? 0.044 -6.934 15.242 1.00 87.38 71 GLU A CA 1
ATOM 569 C C . GLU A 1 71 ? 0.589 -6.595 13.849 1.00 87.38 71 GLU A C 1
ATOM 571 O O . GLU A 1 71 ? 1.717 -6.970 13.519 1.00 87.38 71 GLU A O 1
ATOM 576 N N . VAL A 1 72 ? -0.175 -5.842 13.053 1.00 85.00 72 VAL A N 1
ATOM 577 C CA . VAL A 1 72 ? 0.237 -5.430 11.704 1.00 85.00 72 VAL A CA 1
ATOM 578 C C . VAL A 1 72 ? 1.453 -4.506 11.752 1.00 85.00 72 VAL A C 1
ATOM 580 O O . VAL A 1 72 ? 2.394 -4.710 10.982 1.00 85.00 72 VAL A O 1
ATOM 583 N N . ASP A 1 73 ? 1.479 -3.533 12.667 1.00 85.25 73 ASP A N 1
ATOM 584 C CA . ASP A 1 73 ? 2.635 -2.643 12.823 1.00 85.25 73 ASP A CA 1
ATOM 585 C C . ASP A 1 73 ? 3.894 -3.437 13.206 1.00 85.25 73 ASP A C 1
ATOM 587 O O . ASP A 1 73 ? 4.922 -3.341 12.532 1.00 85.25 73 ASP A O 1
ATOM 591 N N . MET A 1 74 ? 3.801 -4.324 14.206 1.00 83.94 74 MET A N 1
ATOM 592 C CA . MET A 1 74 ? 4.919 -5.191 14.603 1.00 83.94 74 MET A CA 1
ATOM 593 C C . MET A 1 74 ? 5.411 -6.080 13.455 1.00 83.94 74 MET A C 1
ATOM 595 O O . MET A 1 74 ? 6.624 -6.227 13.260 1.00 83.94 74 MET A O 1
ATOM 599 N N . ALA A 1 75 ? 4.493 -6.667 12.683 1.00 86.12 75 ALA A N 1
ATOM 600 C CA . ALA A 1 75 ? 4.843 -7.496 11.539 1.00 86.12 75 ALA A CA 1
ATOM 601 C C . ALA A 1 75 ? 5.629 -6.685 10.504 1.00 86.12 75 ALA A C 1
ATOM 603 O O . ALA A 1 75 ? 6.720 -7.099 10.116 1.00 86.12 75 ALA A O 1
ATOM 604 N N . ILE A 1 76 ? 5.141 -5.502 10.116 1.00 82.69 76 ILE A N 1
ATOM 605 C CA . ILE A 1 76 ? 5.793 -4.664 9.099 1.00 82.69 76 ILE A CA 1
ATOM 606 C C . ILE A 1 76 ? 7.164 -4.172 9.566 1.00 82.69 76 ILE A C 1
ATOM 608 O O . ILE A 1 76 ? 8.118 -4.244 8.792 1.00 82.69 76 ILE A O 1
ATOM 612 N N . GLN A 1 77 ? 7.309 -3.753 10.827 1.00 79.81 77 GLN A N 1
ATOM 613 C CA . GLN A 1 77 ? 8.617 -3.371 11.379 1.00 79.81 77 GLN A CA 1
ATOM 614 C C . GLN A 1 77 ? 9.625 -4.530 11.345 1.00 79.81 77 GLN A C 1
ATOM 616 O O . GLN A 1 77 ? 10.822 -4.302 11.188 1.00 79.81 77 GLN A O 1
ATOM 621 N N . THR A 1 78 ? 9.150 -5.774 11.443 1.00 79.00 78 THR A N 1
ATOM 622 C CA . THR A 1 78 ? 10.001 -6.974 11.409 1.00 79.00 78 THR A CA 1
ATOM 623 C C . THR A 1 78 ? 10.469 -7.329 9.995 1.00 79.00 78 THR A C 1
ATOM 625 O O . THR A 1 78 ? 11.584 -7.822 9.831 1.00 79.00 78 THR A O 1
ATOM 628 N N . VAL A 1 79 ? 9.641 -7.094 8.969 1.00 76.12 79 VAL A N 1
ATOM 629 C CA . VAL A 1 79 ? 9.990 -7.372 7.558 1.00 76.12 79 VAL A CA 1
ATOM 630 C C . VAL A 1 79 ? 10.608 -6.175 6.837 1.00 76.12 79 VAL A C 1
ATOM 632 O O . VAL A 1 79 ? 11.062 -6.325 5.700 1.00 76.12 79 VAL A O 1
ATOM 635 N N . LYS A 1 80 ? 10.619 -4.989 7.463 1.00 66.88 80 LYS A N 1
ATOM 636 C CA . LYS A 1 80 ? 11.195 -3.779 6.875 1.00 66.88 80 LYS A CA 1
ATOM 637 C C . LYS A 1 80 ? 12.646 -4.058 6.491 1.00 66.88 80 LYS A C 1
ATOM 639 O O . LYS A 1 80 ? 13.436 -4.547 7.299 1.00 66.88 80 LYS A O 1
ATOM 644 N N . TYR A 1 81 ? 12.979 -3.759 5.236 1.00 60.12 81 TYR A N 1
ATOM 645 C CA . TYR A 1 81 ? 14.349 -3.875 4.753 1.00 60.12 81 TYR A CA 1
ATOM 646 C C . TYR A 1 81 ? 15.253 -3.052 5.683 1.00 60.12 81 TYR A C 1
ATOM 648 O O . TYR A 1 81 ? 14.876 -1.920 6.008 1.00 60.12 81 TYR A O 1
ATOM 656 N N . PRO A 1 82 ? 16.387 -3.599 6.158 1.00 59.69 82 PRO A N 1
ATOM 657 C CA . PRO A 1 82 ? 17.266 -2.863 7.050 1.00 59.69 82 PRO A CA 1
ATOM 658 C C . PRO A 1 82 ? 17.643 -1.542 6.392 1.00 59.69 82 PRO A C 1
ATOM 660 O O . PRO A 1 82 ? 17.947 -1.509 5.198 1.00 59.69 82 PRO A O 1
ATOM 663 N N . ASP A 1 83 ? 17.581 -0.471 7.178 1.00 59.66 83 ASP A N 1
ATOM 664 C CA . ASP A 1 83 ? 17.932 0.868 6.729 1.00 59.66 83 ASP A CA 1
ATOM 665 C C . ASP A 1 83 ? 19.438 0.896 6.437 1.00 59.66 83 ASP A C 1
ATOM 667 O O . ASP A 1 83 ? 20.280 1.050 7.323 1.00 59.66 83 ASP A O 1
ATOM 671 N N . VAL A 1 84 ? 19.781 0.598 5.186 1.00 52.66 84 VAL A N 1
ATOM 672 C CA . VAL A 1 84 ? 21.139 0.660 4.655 1.00 52.66 84 VAL A CA 1
ATOM 673 C C . VAL A 1 84 ? 21.369 2.088 4.175 1.00 52.66 84 VAL A C 1
ATOM 675 O O . VAL A 1 84 ? 21.298 2.372 2.982 1.00 52.66 84 VAL A O 1
ATOM 678 N N . GLY A 1 85 ? 21.542 2.986 5.147 1.00 46.44 85 GLY A N 1
ATOM 679 C CA . GLY A 1 85 ? 21.873 4.395 4.915 1.00 46.44 85 GLY A CA 1
ATOM 680 C C . GLY A 1 85 ? 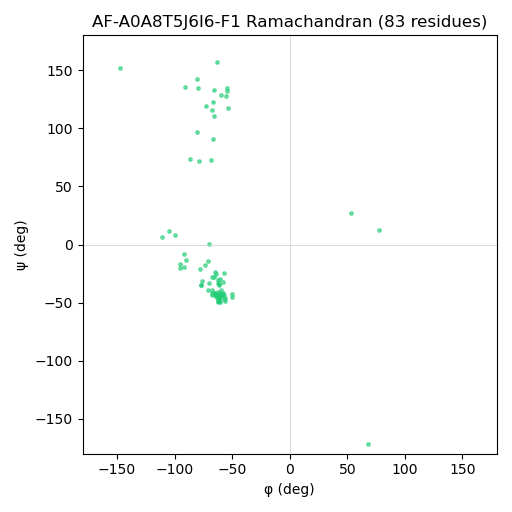23.131 4.603 4.079 1.00 46.44 85 GLY A C 1
ATOM 681 O O . GLY A 1 85 ? 24.036 3.735 4.117 1.00 46.44 85 GLY A O 1
#

Mean predicted aligned error: 13.24 Å

Foldseek 3Di:
DDDCVVVVDDPVVVVVCVVCVCVVCVCVVVPPLNVVLVVVDDDDPPLVNQQSVCVSVVHDSPPDPPVVVVVVVVVCVVPPDPPPD

Solvent-accessible surface area (backbone atoms only — not comparable to full-atom values): 5348 Å² total; per-residue (Å²): 134,82,68,61,58,82,75,76,46,58,64,70,59,49,52,50,50,63,68,46,42,62,70,77,45,59,55,64,78,69,38,56,68,59,49,54,50,60,71,65,57,70,86,86,56,61,69,62,46,50,43,52,51,28,51,72,71,69,41,76,62,74,84,62,54,70,70,57,50,52,52,52,51,56,50,49,68,69,70,49,76,78,87,81,126

pLDDT: mean 75.94, std 10.21, range [46.44, 88.56]

Secondary structure (DSSP, 8-state):
---GGGGT--HHHHHHHHHHHHHHSTTTTT-HHHHHHHHH--SS-HHHHHHHHHHHTTPPP----HHHHHHHHHHHHHHSPP---

Nearest PDB structures (foldseek):
  2do1-assembly1_A  TM=3.839E-01  e=8.524E+00  Homo sapiens

Radius of gyration: 18.04 Å; Cα contacts (8 Å, |Δi|>4): 31; chains: 1; bounding box: 42×27×42 Å